Protein AF-A0A7Z0RK11-F1 (afdb_monomer)

Sequence (74 aa):
MDLKAYREDQLKVIAEIEFDLEFASTRNFRMFQRGPDGVDVDITGAHVERCKKLVKHLKHAVEITDVQLANSSK

Mean predicted aligned error: 5.52 Å

pLDDT: mean 88.32, std 8.22, range [49.66, 95.75]

Radius of gyration: 17.35 Å; Cα contacts (8 Å, |Δi|>4): 36; chains: 1; bounding box: 36×17×54 Å

Organism: NCBI:txid2692317

Solvent-accessible surface area (backbone atoms only — not comparable to full-atom values): 4326 Å² total; per-residue (Å²): 131,61,67,67,61,53,50,52,51,51,53,50,53,50,51,51,54,53,50,49,56,52,52,39,62,78,66,70,63,77,43,68,45,74,41,97,89,68,50,73,39,82,39,37,69,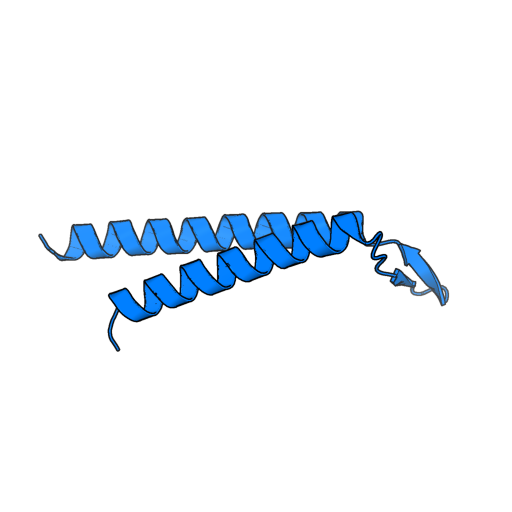65,50,53,54,49,52,53,52,49,49,52,53,51,54,51,52,52,51,52,49,54,53,51,55,63,60,72,76,112

Foldseek 3Di:
DPPVVVLVVLVVVLVVLVVVLVVCVVVVNWDWDQDPVRDTDTCNVVVSVVSVVVSVVSVVVSVVVVVVVVVVVD

Nearest PDB structures (foldseek):
  7ui9-assembly1_v  TM=3.591E-01  e=5.527E+00  Saccharomyces cerevisiae S288C

Structure (mmCIF, N/CA/C/O backbone):
data_AF-A0A7Z0RK11-F1
#
_entry.id   AF-A0A7Z0RK11-F1
#
loop_
_atom_site.group_PDB
_atom_site.id
_atom_site.type_symbol
_atom_site.label_atom_id
_atom_site.label_alt_id
_atom_site.label_comp_id
_atom_site.label_asym_id
_atom_site.label_entity_id
_atom_site.label_seq_id
_atom_site.pdbx_PDB_ins_code
_atom_site.Cartn_x
_atom_site.Cartn_y
_atom_site.Cartn_z
_atom_site.occupancy
_atom_site.B_iso_or_equiv
_atom_site.auth_seq_id
_atom_site.auth_comp_id
_atom_site.auth_asym_id
_atom_site.auth_atom_id
_atom_site.pdbx_PDB_model_num
ATOM 1 N N . MET A 1 1 ? -22.914 -6.290 10.079 1.00 59.91 1 MET A N 1
ATOM 2 C CA . MET A 1 1 ? -21.492 -6.445 9.713 1.00 59.91 1 MET A CA 1
ATOM 3 C C . MET A 1 1 ? -20.691 -6.081 10.953 1.00 59.91 1 MET A C 1
ATOM 5 O O . MET A 1 1 ? -21.021 -5.067 11.555 1.00 59.91 1 MET A O 1
ATOM 9 N N . ASP A 1 2 ? -19.762 -6.927 11.399 1.00 82.00 2 ASP A N 1
ATOM 10 C CA . ASP A 1 2 ? -18.947 -6.640 12.587 1.00 82.00 2 ASP A CA 1
ATOM 11 C C . ASP A 1 2 ? -17.868 -5.609 12.222 1.00 82.00 2 ASP A C 1
ATOM 13 O O . ASP A 1 2 ? -16.981 -5.881 11.413 1.00 82.00 2 ASP A O 1
ATOM 17 N N . LEU A 1 3 ? -17.986 -4.403 12.780 1.00 76.62 3 LEU A N 1
ATOM 18 C CA . LEU A 1 3 ? -17.094 -3.275 12.499 1.00 76.62 3 LEU A CA 1
ATOM 19 C C . LEU A 1 3 ? -15.651 -3.568 12.920 1.00 76.62 3 LEU A C 1
ATOM 21 O O . LEU A 1 3 ? -14.719 -3.065 12.294 1.00 76.62 3 LEU A O 1
ATOM 25 N N . LYS A 1 4 ? -15.459 -4.419 13.936 1.00 79.81 4 LYS A N 1
ATOM 26 C CA . LYS A 1 4 ? -14.129 -4.847 14.367 1.00 79.81 4 LYS A CA 1
ATOM 27 C C . LYS A 1 4 ? -13.483 -5.761 13.327 1.00 79.81 4 LYS A C 1
ATOM 29 O O . LYS A 1 4 ? -12.340 -5.524 12.949 1.00 79.81 4 LYS A O 1
ATOM 34 N N . ALA A 1 5 ? -14.230 -6.743 12.825 1.00 84.81 5 ALA A N 1
ATOM 35 C CA . ALA A 1 5 ? -13.758 -7.629 11.762 1.00 84.81 5 ALA A CA 1
ATOM 36 C C . ALA A 1 5 ? -13.438 -6.847 10.475 1.00 84.81 5 ALA A C 1
ATOM 38 O O . ALA A 1 5 ? -12.398 -7.058 9.861 1.00 84.81 5 ALA A O 1
ATOM 39 N N . TYR A 1 6 ? -14.281 -5.874 10.112 1.00 85.00 6 TYR A N 1
ATOM 40 C CA . TYR A 1 6 ? -14.044 -5.017 8.947 1.00 85.00 6 TYR A CA 1
ATOM 41 C C . TYR A 1 6 ? -12.764 -4.172 9.080 1.00 85.00 6 TYR A C 1
ATOM 43 O O . TYR A 1 6 ? -12.005 -4.037 8.122 1.00 85.00 6 TYR A O 1
ATOM 51 N N . ARG A 1 7 ? -12.482 -3.646 10.277 1.00 86.19 7 ARG A N 1
ATOM 52 C CA . ARG A 1 7 ? -11.241 -2.917 10.578 1.00 86.19 7 ARG A CA 1
ATOM 53 C C . ARG A 1 7 ? -10.002 -3.808 10.467 1.00 86.19 7 ARG A C 1
ATOM 55 O O . ARG A 1 7 ? -8.985 -3.385 9.919 1.00 86.19 7 ARG A O 1
ATOM 62 N N . GLU A 1 8 ? -10.065 -5.018 11.015 1.00 88.19 8 GLU A N 1
ATOM 63 C CA . GLU A 1 8 ? -8.960 -5.983 10.948 1.00 88.19 8 GLU A CA 1
ATOM 64 C C . GLU A 1 8 ? -8.650 -6.370 9.495 1.00 88.19 8 GLU A C 1
ATOM 66 O O . GLU A 1 8 ? -7.481 -6.367 9.102 1.00 88.19 8 GLU A O 1
ATOM 71 N N . ASP A 1 9 ? -9.681 -6.568 8.670 1.00 91.12 9 ASP A N 1
ATOM 72 C CA . ASP A 1 9 ? -9.528 -6.795 7.230 1.00 91.12 9 ASP A CA 1
ATOM 73 C C . ASP A 1 9 ? -8.877 -5.597 6.518 1.00 91.12 9 ASP A C 1
ATOM 75 O O . ASP A 1 9 ? -7.958 -5.781 5.718 1.00 91.12 9 ASP A O 1
ATOM 79 N N . GLN A 1 10 ? -9.281 -4.360 6.832 1.00 90.44 10 GLN A N 1
ATOM 80 C CA . GLN A 1 10 ? -8.666 -3.160 6.250 1.00 90.44 10 GLN A CA 1
ATOM 81 C C . GLN A 1 10 ? -7.171 -3.057 6.577 1.00 90.44 10 GLN A C 1
ATOM 83 O O . GLN A 1 10 ? -6.362 -2.776 5.691 1.00 90.44 10 GLN A O 1
ATOM 88 N N . LEU A 1 11 ? -6.788 -3.305 7.833 1.00 92.88 11 LEU A N 1
ATOM 89 C CA . LEU A 1 11 ? -5.384 -3.284 8.250 1.00 92.88 11 LEU A CA 1
ATOM 90 C C . LEU A 1 11 ? -4.571 -4.391 7.575 1.00 92.88 11 LEU A C 1
ATOM 92 O O . LEU A 1 11 ? -3.431 -4.150 7.177 1.00 92.88 11 LEU A O 1
ATOM 96 N N . LYS A 1 12 ? -5.159 -5.578 7.409 1.00 94.62 12 LYS A N 1
ATOM 97 C CA . LYS A 1 12 ? -4.521 -6.697 6.715 1.00 94.62 12 LYS A CA 1
ATOM 98 C C . LYS A 1 12 ? -4.240 -6.361 5.249 1.00 94.62 12 LYS A C 1
ATOM 100 O O . LYS A 1 12 ? -3.105 -6.510 4.810 1.00 94.62 12 LYS A O 1
ATOM 105 N N . VAL A 1 13 ? -5.231 -5.837 4.526 1.00 93.75 13 VAL A N 1
ATOM 106 C CA . VAL A 1 13 ? -5.065 -5.425 3.120 1.00 93.75 13 VAL A CA 1
ATOM 107 C C . VAL A 1 13 ? -4.005 -4.331 2.983 1.00 93.75 13 VAL A C 1
ATOM 109 O O . VAL A 1 13 ? -3.179 -4.370 2.075 1.00 93.75 13 VAL A O 1
ATOM 112 N N . ILE A 1 14 ? -3.983 -3.359 3.900 1.00 94.19 14 ILE A N 1
ATOM 113 C CA . ILE A 1 14 ? -2.948 -2.318 3.911 1.00 94.19 14 ILE A CA 1
ATOM 114 C C . ILE A 1 14 ? -1.550 -2.932 4.075 1.00 94.19 14 ILE A C 1
ATOM 116 O O . ILE A 1 14 ? -0.635 -2.548 3.348 1.00 94.19 14 ILE A O 1
ATOM 120 N N . ALA A 1 15 ? -1.388 -3.883 4.998 1.00 94.00 15 ALA A N 1
ATOM 121 C CA . ALA A 1 15 ? -0.110 -4.550 5.237 1.00 94.00 15 ALA A CA 1
ATOM 122 C C . ALA A 1 15 ? 0.347 -5.391 4.033 1.00 94.00 15 ALA A C 1
ATOM 124 O O . ALA A 1 15 ? 1.532 -5.390 3.706 1.00 94.00 15 ALA A O 1
ATOM 125 N N . GLU A 1 16 ? -0.580 -6.062 3.344 1.00 94.75 16 GLU A N 1
ATOM 126 C CA . GLU A 1 16 ? -0.295 -6.800 2.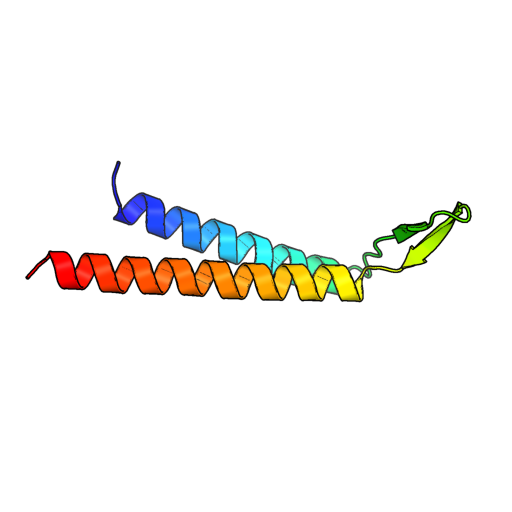106 1.00 94.75 16 GLU A CA 1
ATOM 127 C C . GLU A 1 16 ? 0.232 -5.864 1.006 1.00 94.75 16 GLU A C 1
ATOM 129 O O . GLU A 1 16 ? 1.260 -6.149 0.398 1.00 94.75 16 GLU A O 1
ATOM 134 N N . ILE A 1 17 ? -0.387 -4.691 0.820 1.00 92.12 17 ILE A N 1
ATOM 135 C CA . ILE A 1 17 ? 0.082 -3.693 -0.158 1.00 92.12 17 ILE A CA 1
ATOM 136 C C . ILE A 1 17 ? 1.480 -3.169 0.203 1.00 92.12 17 I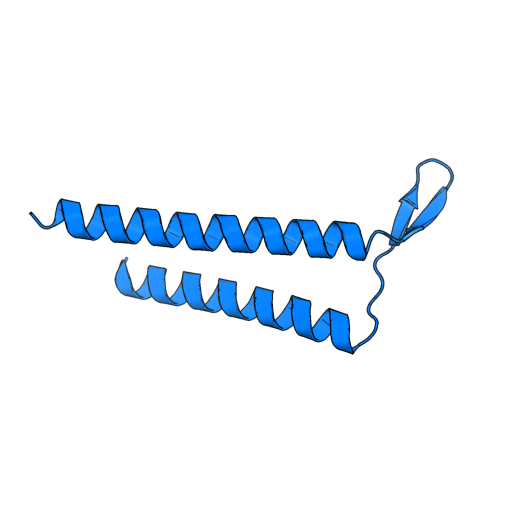LE A C 1
ATOM 138 O O . ILE A 1 17 ? 2.313 -2.962 -0.679 1.00 92.12 17 ILE A O 1
ATOM 142 N N . GLU A 1 18 ? 1.757 -2.927 1.486 1.00 93.06 18 GLU A N 1
ATOM 143 C CA . GLU A 1 18 ? 3.088 -2.494 1.931 1.00 93.06 18 GLU A CA 1
ATOM 144 C C . GLU A 1 18 ? 4.153 -3.561 1.667 1.00 93.06 18 GLU A C 1
ATOM 146 O O . GLU A 1 18 ? 5.224 -3.235 1.148 1.00 93.06 18 GLU A O 1
ATOM 151 N N . PHE A 1 19 ? 3.831 -4.824 1.952 1.00 93.25 19 PHE A N 1
ATOM 152 C CA . PHE A 1 19 ? 4.702 -5.954 1.655 1.00 93.25 19 PHE A CA 1
ATOM 153 C C . PHE A 1 19 ? 4.973 -6.078 0.153 1.00 93.25 19 PHE A C 1
ATOM 155 O O . PHE A 1 19 ? 6.127 -6.217 -0.246 1.00 93.25 19 PHE A O 1
ATOM 162 N N . ASP A 1 20 ? 3.946 -5.966 -0.689 1.00 89.19 20 ASP A N 1
ATOM 163 C CA . ASP A 1 20 ? 4.095 -6.050 -2.144 1.00 89.19 20 ASP A CA 1
ATOM 164 C C . ASP A 1 20 ? 4.992 -4.936 -2.698 1.00 89.19 20 ASP A C 1
ATOM 166 O O . ASP A 1 20 ? 5.818 -5.179 -3.581 1.00 89.19 20 ASP A O 1
ATOM 170 N N . LEU A 1 21 ? 4.878 -3.715 -2.165 1.00 88.94 21 LEU A N 1
ATOM 171 C CA . LEU A 1 21 ? 5.732 -2.593 -2.562 1.00 88.94 21 LEU A CA 1
ATOM 172 C C . LEU A 1 21 ? 7.197 -2.826 -2.187 1.00 88.94 21 LEU A C 1
ATOM 174 O O . LEU A 1 21 ? 8.094 -2.548 -2.991 1.00 88.94 21 LEU A O 1
ATOM 178 N N . GLU A 1 22 ? 7.448 -3.342 -0.986 1.00 88.31 22 GLU A N 1
ATOM 179 C CA . GLU A 1 22 ? 8.795 -3.695 -0.543 1.00 88.31 22 GLU A CA 1
ATOM 180 C C . GLU A 1 22 ? 9.348 -4.858 -1.376 1.00 88.31 22 GLU A C 1
ATOM 182 O O . GLU A 1 22 ? 10.441 -4.760 -1.940 1.00 88.31 22 GLU A O 1
ATOM 187 N N . PHE A 1 23 ? 8.561 -5.913 -1.573 1.00 87.88 23 PHE A N 1
ATOM 188 C CA . PHE A 1 23 ? 8.935 -7.071 -2.375 1.00 87.88 23 PHE A CA 1
ATOM 189 C C . PHE A 1 23 ? 9.262 -6.691 -3.826 1.00 87.88 23 PHE A C 1
ATOM 191 O O . PHE A 1 23 ? 10.310 -7.090 -4.345 1.00 87.88 23 PHE A O 1
ATOM 198 N N . AL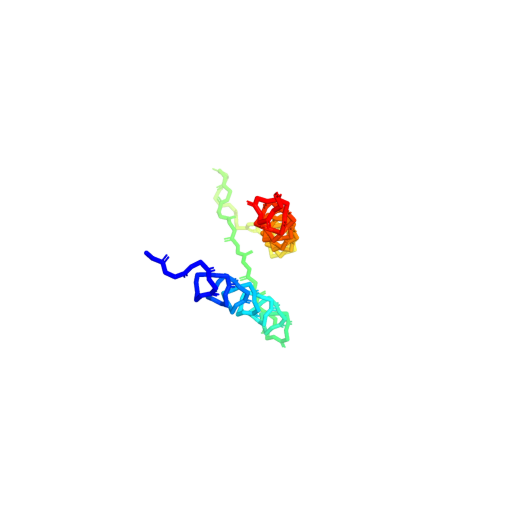A A 1 24 ? 8.435 -5.859 -4.467 1.00 84.25 24 ALA A N 1
ATOM 199 C CA . ALA A 1 24 ? 8.682 -5.358 -5.819 1.00 84.25 24 ALA A CA 1
ATOM 200 C C . ALA A 1 24 ? 10.006 -4.583 -5.916 1.00 84.25 24 ALA A C 1
ATOM 202 O O . ALA A 1 24 ? 10.733 -4.727 -6.906 1.00 84.25 24 ALA A O 1
ATOM 203 N N . SER A 1 25 ? 10.359 -3.823 -4.872 1.00 81.38 25 SER A N 1
ATOM 204 C CA . SER A 1 25 ? 11.637 -3.109 -4.806 1.00 81.38 25 SER A CA 1
ATOM 205 C C . SER A 1 25 ? 12.840 -4.061 -4.720 1.00 81.38 25 SER A C 1
ATOM 207 O O . SER A 1 25 ? 13.831 -3.857 -5.418 1.00 81.38 25 SER A O 1
ATOM 209 N N . THR A 1 26 ? 12.735 -5.162 -3.962 1.00 83.88 26 THR A N 1
ATOM 210 C CA . THR A 1 26 ? 13.830 -6.147 -3.817 1.00 83.88 26 THR A CA 1
ATOM 211 C C . THR A 1 26 ? 14.104 -6.960 -5.084 1.00 83.88 26 THR A C 1
ATOM 213 O O . THR A 1 26 ? 15.211 -7.461 -5.277 1.00 83.88 26 THR A O 1
ATOM 216 N N . ARG A 1 27 ? 13.109 -7.103 -5.967 1.00 85.12 27 ARG A N 1
ATOM 217 C CA . ARG A 1 27 ? 13.188 -7.916 -7.193 1.00 85.12 27 ARG A CA 1
ATOM 218 C C . ARG A 1 27 ? 13.505 -7.108 -8.454 1.00 85.12 27 ARG A C 1
ATOM 220 O O . ARG A 1 27 ? 13.482 -7.684 -9.539 1.00 85.12 27 ARG A O 1
ATOM 227 N N . ASN A 1 28 ? 13.813 -5.812 -8.332 1.00 83.00 28 ASN A N 1
ATOM 228 C CA . ASN A 1 28 ? 14.022 -4.900 -9.465 1.00 83.00 28 ASN A CA 1
ATOM 229 C C . ASN A 1 28 ? 12.856 -4.916 -10.470 1.00 83.00 28 ASN A C 1
ATOM 231 O O . ASN A 1 28 ? 13.067 -4.878 -11.685 1.00 83.00 28 ASN A O 1
ATOM 235 N N . PHE A 1 29 ? 11.617 -4.993 -9.976 1.00 85.81 29 PHE A N 1
ATOM 236 C CA . PHE A 1 29 ? 10.454 -4.929 -10.851 1.00 85.81 29 PHE A CA 1
ATOM 237 C C . PHE A 1 29 ? 10.382 -3.550 -11.515 1.00 85.81 29 PHE A C 1
ATOM 239 O O . PHE A 1 29 ? 10.502 -2.531 -10.834 1.00 85.81 29 PHE A O 1
ATOM 246 N N . ARG A 1 30 ? 10.180 -3.512 -12.837 1.00 90.00 30 ARG A N 1
ATOM 247 C CA . ARG A 1 30 ? 10.019 -2.262 -13.588 1.00 90.00 30 ARG A CA 1
ATOM 248 C C . ARG A 1 30 ? 8.659 -2.217 -14.260 1.00 90.00 30 ARG A C 1
ATOM 250 O O . ARG A 1 30 ? 8.248 -3.172 -14.914 1.00 90.00 30 ARG A O 1
ATOM 257 N N . MET A 1 31 ? 7.979 -1.091 -14.106 1.00 90.38 31 MET A N 1
ATOM 258 C CA . MET A 1 31 ? 6.724 -0.793 -14.778 1.00 90.38 31 MET A CA 1
ATOM 259 C C . MET A 1 31 ? 6.965 0.200 -15.897 1.00 90.38 31 MET A C 1
ATOM 261 O O . MET A 1 31 ? 7.503 1.283 -15.671 1.00 90.38 31 MET A O 1
ATOM 265 N N . PHE A 1 32 ? 6.492 -0.153 -17.083 1.00 94.00 32 PHE A N 1
ATOM 266 C CA . PHE A 1 32 ? 6.543 0.706 -18.251 1.00 94.00 32 PHE A CA 1
ATOM 267 C C . PHE A 1 32 ? 5.132 1.091 -18.674 1.00 94.00 32 PHE A C 1
ATOM 269 O O . PHE A 1 32 ? 4.206 0.281 -18.606 1.00 94.00 32 PHE A O 1
ATOM 276 N N . GLN A 1 33 ? 4.971 2.338 -19.097 1.00 94.62 33 GLN A N 1
ATOM 277 C CA . GLN A 1 33 ? 3.750 2.829 -19.713 1.00 94.62 33 GLN A CA 1
ATOM 278 C C . GLN A 1 33 ? 4.070 3.283 -21.128 1.00 94.62 33 GLN A C 1
ATOM 280 O O . GLN A 1 33 ? 4.972 4.095 -21.332 1.00 94.62 33 GLN A O 1
ATOM 285 N N . ARG A 1 34 ? 3.305 2.778 -22.094 1.00 95.25 34 ARG A N 1
ATOM 286 C CA . ARG A 1 34 ? 3.461 3.176 -23.486 1.00 95.25 34 ARG A CA 1
ATOM 287 C C . ARG A 1 34 ? 2.946 4.598 -23.688 1.00 95.25 34 ARG A C 1
ATOM 289 O O . ARG A 1 34 ? 1.779 4.883 -23.409 1.00 95.25 34 ARG A O 1
ATOM 296 N N . GLY A 1 35 ? 3.831 5.478 -24.139 1.00 92.19 35 GLY A N 1
ATOM 297 C CA . GLY A 1 35 ? 3.534 6.868 -24.448 1.00 92.19 35 GLY A CA 1
ATOM 298 C C . GLY A 1 35 ? 2.729 7.039 -25.744 1.00 92.19 35 GLY A C 1
ATOM 299 O O . GLY A 1 35 ? 2.583 6.091 -26.522 1.00 92.19 35 GLY A O 1
ATOM 300 N N . PRO A 1 36 ? 2.210 8.253 -26.008 1.00 91.19 36 PRO A N 1
ATOM 301 C CA . PRO A 1 36 ? 1.462 8.567 -27.231 1.00 91.19 36 PRO A CA 1
ATOM 302 C C . PRO A 1 36 ? 2.301 8.453 -28.512 1.00 91.19 36 PRO A C 1
ATOM 304 O O . PRO A 1 36 ? 1.764 8.208 -29.587 1.00 91.19 36 PRO A O 1
ATOM 307 N N . ASP A 1 37 ? 3.615 8.626 -28.388 1.00 94.25 37 ASP A N 1
ATOM 308 C CA . ASP A 1 37 ? 4.624 8.452 -29.437 1.00 94.25 37 ASP A CA 1
ATOM 309 C C . ASP A 1 37 ? 5.035 6.980 -29.635 1.00 94.25 37 ASP A C 1
ATOM 311 O O . ASP A 1 37 ? 5.831 6.659 -30.517 1.00 94.25 37 ASP A O 1
ATOM 315 N N . GLY A 1 38 ? 4.475 6.071 -28.831 1.00 94.00 38 GLY A N 1
ATOM 316 C CA . GLY A 1 38 ? 4.752 4.644 -28.866 1.00 94.00 38 GLY A CA 1
ATOM 317 C C . GLY A 1 38 ? 5.989 4.216 -28.079 1.00 94.00 38 GLY A C 1
ATOM 318 O O . GLY A 1 38 ? 6.272 3.017 -28.093 1.00 94.00 38 GLY A O 1
ATOM 319 N N . VAL A 1 39 ? 6.681 5.137 -27.397 1.00 94.94 39 VAL A N 1
ATOM 320 C CA . VAL A 1 39 ? 7.867 4.855 -26.577 1.00 94.94 39 VAL A CA 1
ATOM 321 C C . VAL A 1 39 ? 7.451 4.392 -25.182 1.00 94.94 39 VAL A C 1
ATOM 323 O O . VAL A 1 39 ? 6.572 4.979 -24.552 1.00 94.94 39 VAL A O 1
ATOM 326 N N . ASP A 1 40 ? 8.096 3.343 -24.679 1.00 95.75 40 ASP A N 1
ATOM 327 C CA . ASP A 1 40 ? 7.874 2.861 -23.317 1.00 95.75 40 ASP A CA 1
ATOM 328 C C . ASP A 1 40 ? 8.624 3.735 -22.305 1.00 95.75 40 ASP A C 1
ATOM 330 O O . ASP A 1 40 ? 9.851 3.846 -22.329 1.00 95.75 40 ASP A O 1
ATOM 334 N N . VAL A 1 41 ? 7.876 4.347 -21.388 1.00 93.38 41 VAL A N 1
ATOM 335 C CA . VAL A 1 41 ? 8.412 5.196 -20.321 1.00 93.38 41 VAL A CA 1
ATOM 336 C C . VAL A 1 41 ? 8.423 4.410 -19.017 1.00 93.38 41 VAL A C 1
ATOM 338 O O . VAL A 1 41 ? 7.395 3.866 -18.613 1.00 93.38 41 VAL A O 1
ATOM 341 N N . ASP A 1 42 ? 9.571 4.365 -18.338 1.00 93.62 42 ASP A N 1
ATOM 342 C CA . ASP A 1 42 ? 9.661 3.789 -16.995 1.00 93.62 42 ASP A CA 1
ATOM 343 C C . ASP A 1 42 ? 8.892 4.666 -15.998 1.00 93.62 42 ASP A C 1
ATOM 345 O O . ASP A 1 42 ? 9.248 5.816 -15.737 1.00 93.62 42 ASP A O 1
ATOM 349 N N . ILE A 1 43 ? 7.831 4.100 -15.431 1.00 93.94 43 ILE A N 1
ATOM 350 C CA . ILE A 1 43 ? 6.970 4.745 -14.441 1.00 93.94 43 ILE A CA 1
ATOM 351 C C . ILE A 1 43 ? 7.092 4.109 -13.053 1.00 93.94 43 ILE A C 1
ATOM 353 O O . ILE A 1 43 ? 6.284 4.423 -12.179 1.00 93.94 43 ILE A O 1
ATOM 357 N N . THR A 1 44 ? 8.071 3.230 -12.825 1.00 91.19 44 THR A N 1
ATOM 358 C CA . THR A 1 44 ? 8.220 2.441 -11.588 1.00 91.19 44 THR A CA 1
ATOM 359 C C . THR A 1 44 ? 8.231 3.334 -10.354 1.00 91.19 44 THR A C 1
ATOM 361 O O . THR A 1 44 ? 7.397 3.172 -9.466 1.00 91.19 44 THR A O 1
ATOM 364 N N . GLY A 1 45 ? 9.110 4.341 -10.325 1.00 89.06 45 GLY A N 1
ATOM 365 C CA . GLY A 1 45 ? 9.206 5.268 -9.195 1.00 89.06 45 GLY A CA 1
ATOM 366 C C . GLY A 1 45 ? 7.908 6.045 -8.969 1.00 89.06 45 GLY A C 1
ATOM 367 O O . GLY A 1 45 ? 7.405 6.112 -7.851 1.00 89.06 45 GLY A O 1
ATOM 368 N N . ALA A 1 46 ? 7.304 6.564 -10.042 1.00 90.94 46 ALA A N 1
ATOM 369 C CA . ALA A 1 46 ? 6.041 7.295 -9.955 1.00 90.94 46 ALA A CA 1
ATOM 370 C C . ALA A 1 46 ? 4.883 6.407 -9.466 1.00 90.94 46 ALA A C 1
ATOM 372 O O . ALA A 1 46 ? 4.014 6.874 -8.730 1.00 90.94 46 ALA A O 1
ATOM 373 N N . HIS A 1 47 ? 4.860 5.134 -9.863 1.00 90.88 47 HIS A N 1
ATOM 374 C CA . HIS A 1 47 ? 3.864 4.169 -9.416 1.00 90.88 47 HIS A CA 1
ATOM 375 C C . HIS A 1 47 ? 4.047 3.821 -7.936 1.00 90.88 47 HIS A C 1
ATOM 377 O O . HIS A 1 47 ? 3.088 3.929 -7.175 1.00 90.88 47 HIS A O 1
ATOM 383 N N . VAL A 1 48 ? 5.275 3.512 -7.509 1.00 90.62 48 VAL A N 1
ATOM 384 C CA . VAL A 1 48 ? 5.604 3.242 -6.100 1.00 90.62 48 VAL A CA 1
ATOM 385 C C . VAL A 1 48 ? 5.199 4.418 -5.210 1.00 90.62 48 VAL A C 1
ATOM 387 O O . VAL A 1 48 ? 4.529 4.225 -4.197 1.00 90.62 48 VAL A O 1
ATOM 390 N N . GLU A 1 49 ? 5.521 5.649 -5.608 1.00 91.50 49 GLU A N 1
ATOM 391 C CA . GLU A 1 49 ? 5.149 6.840 -4.840 1.00 91.50 49 GLU A CA 1
ATOM 392 C C . GLU A 1 49 ? 3.630 7.062 -4.777 1.00 91.50 49 GLU A C 1
ATOM 394 O O . GLU A 1 49 ? 3.107 7.482 -3.742 1.00 91.50 49 GLU A O 1
ATOM 399 N N . ARG A 1 50 ? 2.882 6.740 -5.843 1.00 92.94 50 ARG A N 1
ATOM 400 C CA . ARG A 1 50 ? 1.409 6.759 -5.800 1.00 92.94 50 ARG A CA 1
ATOM 401 C C . ARG A 1 50 ? 0.854 5.720 -4.829 1.00 92.94 50 ARG A C 1
ATOM 403 O O . ARG A 1 50 ? -0.024 6.065 -4.040 1.00 92.94 50 ARG A O 1
ATOM 410 N N . CYS A 1 51 ? 1.369 4.494 -4.842 1.00 91.75 51 CYS A N 1
ATOM 411 C CA . CYS A 1 51 ? 0.909 3.448 -3.933 1.00 91.75 51 CYS A CA 1
ATOM 412 C C . CYS A 1 51 ? 1.222 3.786 -2.469 1.00 91.75 51 CYS A C 1
ATOM 414 O O . CYS A 1 51 ? 0.344 3.656 -1.621 1.00 91.75 51 CYS A O 1
ATOM 416 N N . LYS A 1 52 ? 2.407 4.336 -2.169 1.00 92.31 52 LYS A N 1
ATOM 417 C CA . LYS A 1 52 ? 2.733 4.832 -0.818 1.00 92.31 52 LYS A CA 1
ATOM 418 C C . LYS A 1 52 ? 1.767 5.923 -0.349 1.00 92.31 52 LYS A C 1
ATOM 420 O O . LYS A 1 52 ? 1.309 5.899 0.793 1.00 92.31 52 LYS A O 1
ATOM 425 N N . LYS A 1 53 ? 1.428 6.878 -1.225 1.00 95.25 53 LYS A N 1
ATOM 426 C CA . LYS A 1 53 ? 0.424 7.911 -0.916 1.00 95.25 53 LYS A CA 1
ATOM 427 C C . LYS A 1 53 ? -0.946 7.291 -0.640 1.00 95.25 53 LYS A C 1
ATOM 429 O O . LYS A 1 53 ? -1.587 7.680 0.331 1.00 95.25 53 LYS A O 1
ATOM 434 N N . LEU A 1 54 ? -1.371 6.317 -1.446 1.00 93.50 54 LEU A N 1
ATOM 435 C CA . LEU A 1 54 ? -2.637 5.609 -1.250 1.00 93.50 54 LEU A CA 1
ATOM 436 C C . LEU A 1 54 ? -2.676 4.885 0.102 1.00 93.50 54 LEU A C 1
ATOM 438 O O . LEU A 1 54 ? -3.609 5.099 0.870 1.00 93.50 54 LEU A O 1
ATOM 442 N N . VAL A 1 55 ? -1.638 4.111 0.428 1.00 94.69 55 VAL A N 1
ATOM 443 C CA . VAL A 1 55 ? -1.492 3.432 1.726 1.00 94.69 55 VAL A CA 1
ATOM 444 C C . VAL A 1 55 ? -1.602 4.424 2.883 1.00 94.69 55 VAL A C 1
ATOM 446 O O . VAL A 1 55 ? -2.351 4.187 3.829 1.00 94.69 55 VAL A O 1
ATOM 449 N N . LYS A 1 56 ? -0.920 5.573 2.795 1.00 94.62 56 LYS A N 1
ATOM 450 C CA . LYS A 1 56 ? -1.009 6.628 3.813 1.00 94.62 56 LYS A CA 1
ATOM 451 C C . LYS A 1 56 ? -2.445 7.134 3.994 1.00 94.62 56 LYS A C 1
ATOM 453 O O . LYS A 1 56 ? -2.891 7.299 5.127 1.00 94.62 56 LYS A O 1
ATOM 458 N N . HIS A 1 57 ? -3.170 7.376 2.902 1.00 94.50 57 HIS A N 1
ATOM 459 C CA . HIS A 1 57 ? -4.566 7.814 2.968 1.00 94.50 57 HIS A CA 1
ATOM 460 C C . HIS A 1 57 ? -5.492 6.741 3.551 1.00 94.50 57 HIS A C 1
ATOM 462 O O . HIS A 1 57 ? -6.369 7.076 4.342 1.00 94.50 57 HIS A O 1
ATOM 468 N N . LEU A 1 58 ? -5.277 5.4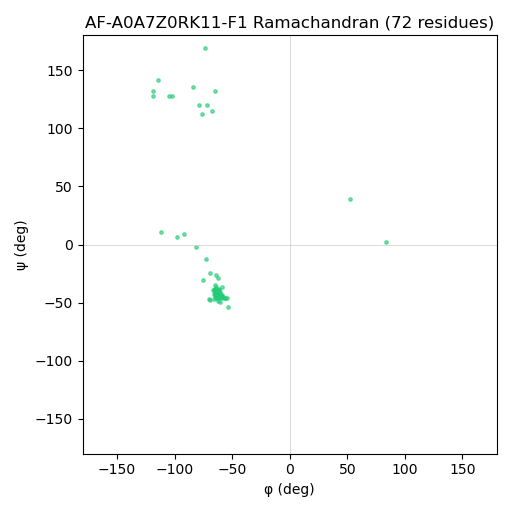67 3.213 1.00 93.44 58 LEU A N 1
ATOM 469 C CA . LEU A 1 58 ? -6.047 4.352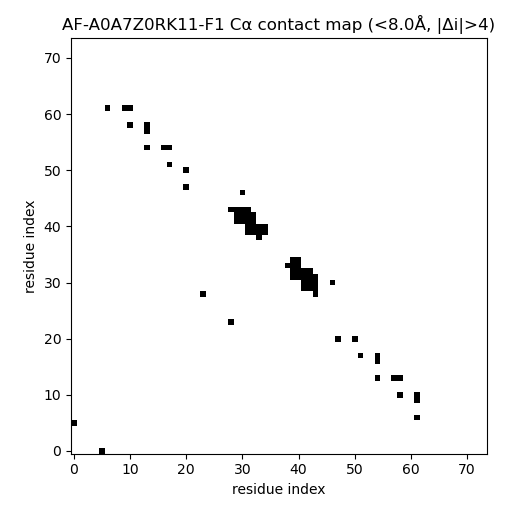 3.766 1.00 93.44 58 LEU A CA 1
ATOM 470 C C . LEU A 1 58 ? -5.834 4.215 5.276 1.00 93.44 58 LEU A C 1
ATOM 472 O O . LEU A 1 58 ? -6.811 4.14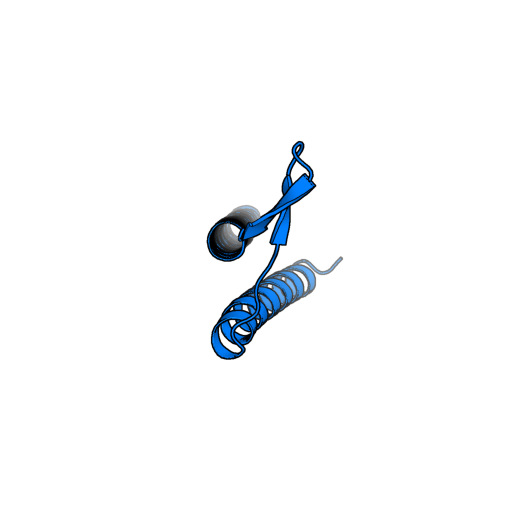1 6.015 1.00 93.44 58 LEU A O 1
ATOM 476 N N . LYS A 1 59 ? -4.581 4.272 5.746 1.00 93.38 59 LYS A N 1
ATOM 477 C CA . LYS A 1 59 ? -4.265 4.277 7.185 1.00 93.38 59 LYS A CA 1
ATOM 478 C C . LYS A 1 59 ? -4.976 5.417 7.908 1.00 93.38 59 LYS A C 1
ATOM 480 O O . LYS A 1 59 ? -5.627 5.191 8.921 1.00 93.38 59 LYS A O 1
ATOM 485 N N . HIS A 1 60 ? -4.936 6.616 7.333 1.00 93.44 60 HIS A N 1
ATOM 486 C CA . HIS A 1 60 ? -5.614 7.768 7.915 1.00 93.44 60 HIS A CA 1
ATOM 487 C C . HIS A 1 60 ? -7.146 7.613 7.956 1.00 93.44 60 HIS A C 1
ATOM 489 O O . HIS A 1 60 ? -7.785 8.005 8.929 1.00 93.44 60 HIS A O 1
ATOM 495 N N . ALA A 1 61 ? -7.756 7.015 6.929 1.00 89.88 61 ALA A N 1
ATOM 496 C CA . ALA A 1 61 ? -9.193 6.742 6.925 1.00 89.88 61 ALA A CA 1
ATOM 497 C C . ALA A 1 61 ? -9.596 5.732 8.016 1.00 89.88 61 ALA A C 1
ATOM 499 O O . ALA A 1 61 ? -10.626 5.916 8.672 1.00 89.88 61 ALA A O 1
ATOM 500 N N . VAL A 1 62 ? -8.772 4.702 8.247 1.00 90.31 62 VAL A N 1
ATOM 501 C CA . VAL A 1 62 ? -8.964 3.747 9.352 1.00 90.31 62 VAL A CA 1
ATOM 502 C C . VAL A 1 62 ? -8.875 4.464 10.703 1.00 90.31 62 VAL A C 1
ATOM 504 O O . VAL A 1 62 ? -9.769 4.307 11.528 1.00 90.31 62 VAL A O 1
ATOM 507 N N . GLU A 1 63 ? -7.873 5.325 10.905 1.00 90.25 63 GLU A N 1
ATOM 508 C CA . GLU A 1 63 ? -7.726 6.121 12.135 1.00 90.25 63 GLU A CA 1
ATOM 509 C C . GLU A 1 63 ? -8.938 7.026 12.404 1.00 90.25 63 GLU A C 1
ATOM 511 O O . GLU A 1 63 ? -9.438 7.080 13.527 1.00 90.25 63 GLU A O 1
ATOM 516 N N . ILE A 1 64 ? -9.445 7.727 11.383 1.00 89.19 64 ILE A N 1
ATOM 517 C CA . ILE A 1 64 ? -10.646 8.568 11.520 1.00 89.19 64 ILE A CA 1
ATOM 518 C C . ILE A 1 64 ? -11.851 7.718 11.928 1.00 89.19 64 ILE A C 1
ATOM 520 O O . ILE A 1 64 ? -12.626 8.125 12.796 1.00 89.19 64 ILE A O 1
ATOM 524 N N . THR A 1 65 ? -12.004 6.542 11.318 1.00 86.19 65 THR A N 1
ATOM 525 C CA . THR A 1 65 ? -13.098 5.617 11.633 1.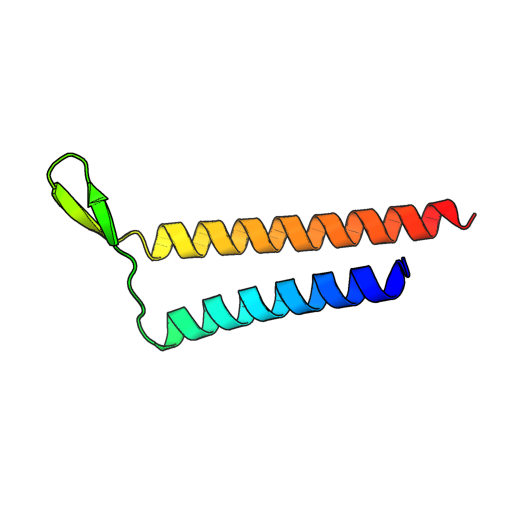00 86.19 65 THR A CA 1
ATOM 526 C C . THR A 1 65 ? -12.999 5.142 13.083 1.00 86.19 65 THR A C 1
ATOM 528 O O . THR A 1 65 ? -13.994 5.184 13.805 1.00 86.19 65 THR A O 1
ATOM 531 N N . ASP A 1 66 ? -11.798 4.790 13.547 1.00 85.81 66 ASP A N 1
ATOM 532 C CA . ASP A 1 66 ? -11.539 4.403 14.939 1.00 85.81 66 ASP A CA 1
ATOM 533 C C . ASP A 1 66 ? -11.924 5.525 15.920 1.00 85.81 66 ASP A C 1
ATOM 535 O O . ASP A 1 66 ? -12.612 5.283 16.916 1.00 85.81 66 ASP A O 1
ATOM 539 N N . VAL A 1 67 ? -11.544 6.771 15.615 1.00 86.88 67 VAL A N 1
ATOM 540 C CA . VAL A 1 67 ? -11.898 7.947 16.427 1.00 86.88 67 VAL A CA 1
ATOM 541 C C . VAL A 1 67 ? -13.413 8.169 16.461 1.00 86.88 67 VAL A C 1
ATOM 543 O O . VAL A 1 67 ? -13.974 8.449 17.523 1.00 86.88 67 VAL A O 1
ATOM 546 N N . GLN A 1 68 ? -14.099 8.041 15.324 1.00 83.50 68 GLN A N 1
ATOM 547 C CA . GLN A 1 68 ? -15.553 8.204 15.252 1.00 83.50 68 GLN A CA 1
ATOM 548 C C . GLN A 1 68 ? -16.295 7.116 16.037 1.00 83.50 68 GLN A C 1
ATOM 550 O O . GLN A 1 68 ? -17.223 7.439 16.780 1.00 83.50 68 GLN A O 1
ATOM 555 N N . LEU A 1 69 ? -15.863 5.855 15.943 1.00 81.88 69 LEU A N 1
ATOM 556 C CA . LEU A 1 69 ? -16.447 4.749 16.708 1.00 81.88 69 LEU A CA 1
ATOM 557 C C . LEU A 1 69 ? -16.280 4.956 18.219 1.00 81.88 69 LEU A C 1
ATOM 559 O O . LEU A 1 69 ? -17.253 4.832 18.969 1.00 81.88 69 LEU A O 1
ATOM 563 N N . ALA A 1 70 ? -15.084 5.357 18.658 1.00 82.88 70 ALA A N 1
ATOM 564 C CA . ALA A 1 70 ? -14.811 5.659 20.062 1.00 82.88 70 ALA A CA 1
ATOM 5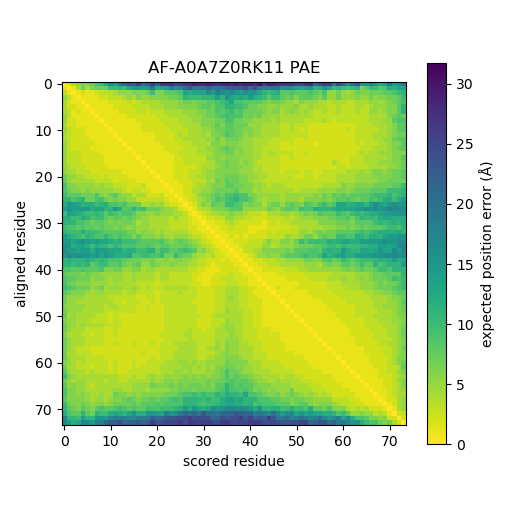65 C C . ALA A 1 70 ? -15.676 6.817 20.594 1.00 82.88 70 ALA A C 1
ATOM 567 O O . ALA A 1 70 ? -16.156 6.761 21.726 1.00 82.88 70 ALA A O 1
ATOM 568 N N . ASN A 1 71 ? -15.917 7.844 19.774 1.00 82.31 71 ASN A N 1
ATOM 569 C CA . ASN A 1 71 ? -16.757 8.985 20.144 1.00 82.31 71 ASN A CA 1
ATOM 570 C C . ASN A 1 71 ? -18.260 8.671 20.120 1.00 82.31 71 ASN A C 1
ATOM 572 O O . ASN A 1 71 ? -18.993 9.243 20.916 1.00 82.31 71 ASN A O 1
ATOM 576 N N . SER A 1 72 ? -18.722 7.763 19.253 1.00 71.12 72 SER A N 1
ATOM 577 C CA . SER A 1 72 ? -20.132 7.333 19.187 1.00 71.12 72 SER A CA 1
ATOM 578 C C . SER A 1 72 ? -20.576 6.441 20.354 1.00 71.12 72 SER A C 1
ATOM 580 O O . SER A 1 72 ? -21.764 6.197 20.532 1.00 71.12 72 SER A O 1
ATOM 582 N N . SER A 1 73 ? -19.615 5.950 21.140 1.00 59.81 73 SER A N 1
ATOM 583 C CA . SER A 1 73 ? -19.846 5.088 22.305 1.00 59.81 73 SER A CA 1
ATOM 584 C C . SER A 1 73 ? -19.981 5.876 23.625 1.00 59.81 73 SER A C 1
ATOM 586 O O . SER A 1 73 ? -19.967 5.267 24.694 1.00 59.81 73 SER A O 1
ATOM 588 N N . LYS A 1 74 ? -20.065 7.214 23.560 1.00 49.66 74 LYS A N 1
ATOM 589 C CA . LYS A 1 74 ? -20.328 8.137 24.680 1.00 49.66 74 LYS A CA 1
ATOM 590 C C . LYS A 1 74 ? -21.702 8.776 24.526 1.00 49.66 74 LYS A C 1
ATOM 592 O O . LYS A 1 74 ? -22.329 9.010 25.580 1.00 49.66 74 LYS A O 1
#

Secondary structure (DSSP, 8-state):
--HHHHHHHHHHHHHHHHHHHHHHHHTT---EEE-TTSPEEE-HHHHHHHHHHHHHHHHHHHHHHHHHHHHHT-